Protein AF-A0A4P7JPI5-F1 (afdb_monomer)

Mean predicted aligned error: 4.92 Å

Secondary structure (DSSP, 8-state):
-HHHHHHHHHHHHHHHHHHHHHHHTTSS-GGGHHHHHHHHHHHHHHTT-SHHHHHHHHHHHHHHHHHHHHHHHHHHHHHTTT----THHHHHHHHHHHHHHHHHHHHHTT-

Radius of gyration: 15.31 Å; Cα contacts (8 Å, |Δi|>4): 122; chains: 1; bounding box: 37×23×41 Å

pLDDT: mean 88.06, std 6.03, range [66.69, 94.19]

Foldseek 3Di:
DVVLLVVLLVVLVVVLVVLVVCVVVVVDPPVSVLVSVLSNLLSCLSVVHDPPVSVVSLLVQLVVLLVLLVVLVVVVVCVVVVDDDDPVRSVVSNVSNVSSVSSVVSSVVVD

Nearest PDB structures (foldseek):
  2rld-assembly1_B  TM=4.747E-01  e=2.224E+00  Bacteroides thetaiotaomicron VPI-5482

Structure (mmCIF, N/CA/C/O backbone):
data_AF-A0A4P7JPI5-F1
#
_entry.id   AF-A0A4P7JPI5-F1
#
loop_
_atom_site.group_PDB
_atom_site.id
_atom_site.type_symbol
_atom_site.label_atom_id
_atom_site.label_alt_id
_atom_si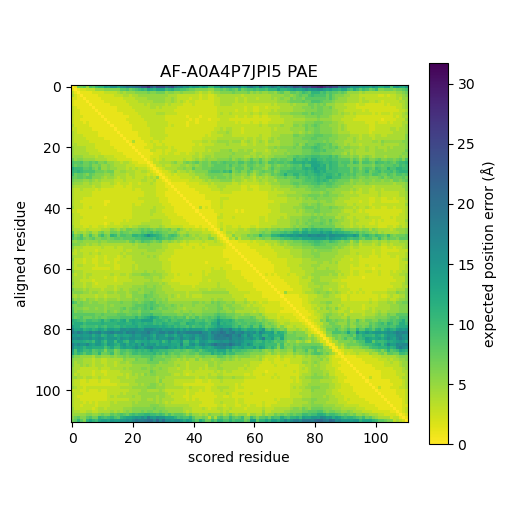te.label_comp_id
_atom_site.label_asym_id
_atom_site.label_entity_id
_atom_site.label_seq_id
_atom_site.pdbx_PDB_ins_code
_atom_site.Cartn_x
_atom_site.Cartn_y
_atom_site.Cartn_z
_atom_site.occupancy
_atom_site.B_iso_or_equiv
_atom_site.auth_seq_id
_atom_site.auth_comp_id
_atom_site.auth_asym_id
_atom_site.auth_atom_id
_atom_site.pdbx_PDB_model_num
ATOM 1 N N . MET A 1 1 ? -20.383 -0.810 -0.745 1.00 67.50 1 MET A N 1
ATOM 2 C CA . MET A 1 1 ? -20.087 -2.250 -0.952 1.00 67.50 1 MET A CA 1
ATOM 3 C C . MET A 1 1 ? -19.327 -2.807 0.252 1.00 67.50 1 MET A C 1
ATOM 5 O O . MET A 1 1 ? -18.146 -2.518 0.400 1.00 67.50 1 MET A O 1
ATOM 9 N N . LYS A 1 2 ? -19.991 -3.547 1.153 1.00 81.06 2 LYS A N 1
ATOM 10 C CA . LYS A 1 2 ? -19.369 -4.000 2.418 1.00 81.06 2 LYS A CA 1
ATOM 11 C C . LYS A 1 2 ? -18.185 -4.952 2.192 1.00 81.06 2 LYS A C 1
ATOM 13 O O . LYS A 1 2 ? -17.154 -4.787 2.829 1.00 81.06 2 LYS A O 1
ATOM 18 N N . VAL A 1 3 ? -18.310 -5.874 1.236 1.00 87.44 3 VAL A N 1
ATOM 19 C CA . VAL A 1 3 ? -17.280 -6.883 0.925 1.00 87.44 3 VAL A CA 1
ATOM 20 C C . VAL A 1 3 ? -15.986 -6.242 0.416 1.00 87.44 3 VAL A C 1
ATOM 22 O O . VAL A 1 3 ? -14.923 -6.500 0.968 1.00 87.44 3 VAL A O 1
ATOM 25 N N . LEU A 1 4 ? -16.071 -5.342 -0.571 1.00 87.75 4 LEU A N 1
ATOM 26 C CA . LEU A 1 4 ? -14.894 -4.670 -1.137 1.00 87.75 4 LEU A CA 1
ATOM 27 C C . LEU A 1 4 ? -14.119 -3.865 -0.083 1.00 87.75 4 LEU A C 1
ATOM 29 O O . LEU A 1 4 ? -12.894 -3.862 -0.076 1.00 87.75 4 LEU A O 1
ATOM 33 N N . ASN A 1 5 ? -14.834 -3.231 0.849 1.00 88.38 5 ASN A N 1
ATOM 34 C CA . ASN A 1 5 ? -14.205 -2.505 1.945 1.00 88.38 5 ASN A CA 1
ATOM 35 C C . ASN A 1 5 ? -13.395 -3.420 2.875 1.00 88.38 5 ASN A C 1
ATOM 37 O O . ASN A 1 5 ? -12.291 -3.067 3.285 1.00 88.38 5 ASN A O 1
ATOM 41 N N . ILE A 1 6 ? -13.949 -4.590 3.206 1.00 90.06 6 ILE A N 1
ATOM 42 C CA . ILE A 1 6 ? -13.278 -5.585 4.049 1.00 90.06 6 ILE A CA 1
ATOM 43 C C . ILE A 1 6 ? -12.033 -6.109 3.334 1.00 90.06 6 ILE A C 1
ATOM 45 O O . ILE A 1 6 ? -10.971 -6.166 3.945 1.00 90.06 6 ILE A O 1
ATOM 49 N N . LEU A 1 7 ? -12.143 -6.418 2.038 1.00 92.06 7 LEU A N 1
ATOM 50 C CA . LEU A 1 7 ? -11.020 -6.896 1.231 1.00 92.06 7 LEU A CA 1
ATOM 51 C C . LEU A 1 7 ? -9.876 -5.878 1.176 1.00 92.06 7 LEU A C 1
ATOM 53 O O . LEU A 1 7 ? -8.734 -6.236 1.448 1.00 92.06 7 LEU A O 1
ATOM 57 N N . LEU A 1 8 ? -10.173 -4.607 0.888 1.00 91.69 8 LEU A N 1
ATOM 58 C CA . LEU A 1 8 ? -9.148 -3.559 0.860 1.00 91.69 8 LEU A CA 1
ATOM 59 C C . LEU A 1 8 ? -8.541 -3.321 2.242 1.00 91.69 8 LEU A C 1
ATOM 61 O O . LEU A 1 8 ? -7.326 -3.199 2.359 1.00 91.69 8 LEU A O 1
ATOM 65 N N . THR A 1 9 ? -9.361 -3.314 3.295 1.00 92.75 9 THR A N 1
ATOM 66 C CA . THR A 1 9 ? -8.855 -3.204 4.670 1.00 92.75 9 THR A CA 1
ATOM 67 C C . THR A 1 9 ? -7.882 -4.340 4.977 1.00 92.75 9 THR A C 1
ATOM 69 O O . THR A 1 9 ? -6.773 -4.083 5.437 1.00 92.75 9 THR A O 1
ATOM 72 N N . ALA A 1 10 ? -8.273 -5.587 4.694 1.00 92.94 10 ALA A N 1
ATOM 73 C CA . ALA A 1 10 ? -7.432 -6.756 4.918 1.00 92.94 10 ALA A CA 1
ATOM 74 C C . ALA A 1 10 ? -6.119 -6.658 4.131 1.00 92.94 10 ALA A C 1
ATOM 76 O O . ALA A 1 10 ? -5.055 -6.913 4.689 1.00 92.94 10 ALA A O 1
ATOM 77 N N . LEU A 1 11 ? -6.180 -6.215 2.874 1.00 93.88 11 LEU A N 1
ATOM 78 C CA . LEU A 1 11 ? -5.005 -6.023 2.031 1.00 93.88 11 LEU A CA 1
ATOM 79 C C . LEU A 1 11 ? -4.019 -5.008 2.633 1.00 93.88 11 LEU A C 1
ATOM 81 O O . LEU A 1 11 ? -2.837 -5.317 2.778 1.00 93.88 11 LEU A O 1
ATOM 85 N N . PHE A 1 12 ? -4.492 -3.829 3.050 1.00 93.62 12 PHE A N 1
ATOM 86 C CA . PHE A 1 12 ? -3.631 -2.827 3.687 1.00 93.62 12 PHE A CA 1
ATOM 87 C C . PHE A 1 12 ? -3.084 -3.300 5.041 1.00 93.62 12 PHE A C 1
ATOM 89 O O . PHE A 1 12 ? -1.930 -3.019 5.362 1.00 93.62 12 PHE A O 1
ATOM 96 N N . CYS A 1 13 ? -3.859 -4.065 5.817 1.00 93.88 13 CYS A N 1
ATOM 97 C CA . CYS A 1 13 ? -3.364 -4.689 7.046 1.00 93.88 13 CYS A CA 1
ATOM 98 C C . CYS A 1 13 ? -2.255 -5.716 6.766 1.00 93.88 13 CYS A C 1
ATOM 100 O O . CYS A 1 13 ? -1.259 -5.739 7.489 1.00 93.88 13 CYS A O 1
ATOM 102 N N . ILE A 1 14 ? -2.388 -6.525 5.711 1.00 94.19 14 ILE A N 1
ATOM 103 C CA . ILE A 1 14 ? -1.353 -7.480 5.290 1.00 94.19 14 ILE A CA 1
ATOM 104 C C . ILE A 1 14 ? -0.085 -6.731 4.864 1.00 94.19 14 ILE A C 1
ATOM 106 O O . ILE A 1 14 ? 1.003 -7.079 5.315 1.00 94.19 14 ILE A O 1
ATOM 110 N N . PHE A 1 15 ? -0.203 -5.668 4.062 1.00 92.69 15 PHE A N 1
ATOM 111 C CA . PHE A 1 15 ? 0.955 -4.856 3.666 1.00 92.69 15 PHE A CA 1
ATOM 112 C C . PHE A 1 15 ? 1.647 -4.198 4.863 1.00 92.69 15 PHE A C 1
ATOM 114 O O . PHE A 1 15 ? 2.876 -4.203 4.938 1.00 92.69 15 PHE A O 1
ATOM 121 N N . ALA A 1 16 ? 0.882 -3.695 5.834 1.00 92.12 16 ALA A N 1
ATOM 122 C CA . ALA A 1 16 ? 1.434 -3.159 7.074 1.00 92.12 16 ALA A CA 1
ATOM 123 C C . ALA A 1 16 ? 2.188 -4.233 7.878 1.00 92.12 16 ALA A C 1
ATOM 125 O O . ALA A 1 16 ? 3.312 -3.991 8.317 1.00 92.12 16 ALA A O 1
ATOM 126 N N . ALA A 1 17 ? 1.604 -5.426 8.032 1.00 92.69 17 ALA A N 1
ATOM 127 C CA . ALA A 1 17 ? 2.221 -6.535 8.757 1.00 92.69 17 ALA A CA 1
ATOM 128 C C . ALA A 1 17 ? 3.509 -7.028 8.077 1.00 92.69 17 ALA A C 1
ATOM 130 O O . ALA A 1 17 ? 4.523 -7.214 8.747 1.00 92.69 17 ALA A O 1
ATOM 131 N N . LEU A 1 18 ? 3.497 -7.181 6.749 1.00 91.88 18 LEU A N 1
ATOM 132 C CA . LEU A 1 18 ? 4.673 -7.571 5.966 1.00 91.88 18 LEU A CA 1
ATOM 133 C C . LEU A 1 18 ? 5.776 -6.510 6.018 1.00 91.88 18 LEU A C 1
ATOM 135 O O . LEU A 1 18 ? 6.953 -6.854 6.155 1.00 91.88 18 LEU A O 1
ATOM 139 N N . GLY A 1 19 ? 5.406 -5.229 5.941 1.00 89.19 19 GLY A N 1
ATOM 140 C CA . GLY A 1 19 ? 6.342 -4.117 6.087 1.00 89.19 19 GLY A CA 1
ATOM 141 C C . GLY A 1 19 ? 7.000 -4.121 7.465 1.00 89.19 19 GLY A C 1
ATOM 142 O O . GLY A 1 19 ? 8.225 -4.089 7.559 1.00 89.19 19 GLY A O 1
ATOM 143 N N . LEU A 1 20 ? 6.207 -4.260 8.531 1.00 92.44 20 LEU A N 1
ATOM 144 C CA . LEU A 1 20 ? 6.716 -4.326 9.900 1.00 92.44 20 LEU A CA 1
ATOM 145 C C . LEU A 1 20 ? 7.625 -5.546 10.118 1.00 92.44 20 LEU A C 1
ATOM 147 O O . LEU A 1 20 ? 8.719 -5.402 10.660 1.00 92.44 20 LEU A O 1
ATOM 151 N N . ALA A 1 21 ? 7.218 -6.727 9.647 1.00 91.62 21 ALA A N 1
ATOM 152 C CA . ALA A 1 21 ? 8.024 -7.943 9.737 1.00 91.62 21 ALA A CA 1
ATOM 153 C C . ALA A 1 21 ? 9.367 -7.789 9.005 1.00 91.62 21 ALA A C 1
ATOM 155 O O . ALA A 1 21 ? 10.408 -8.183 9.523 1.00 91.62 21 ALA A O 1
ATOM 156 N N . SER A 1 22 ? 9.363 -7.163 7.827 1.00 90.31 22 SER A N 1
ATOM 157 C CA . SER A 1 22 ? 10.577 -6.930 7.038 1.00 90.31 22 SER A CA 1
ATOM 158 C C . SER A 1 22 ? 11.538 -5.9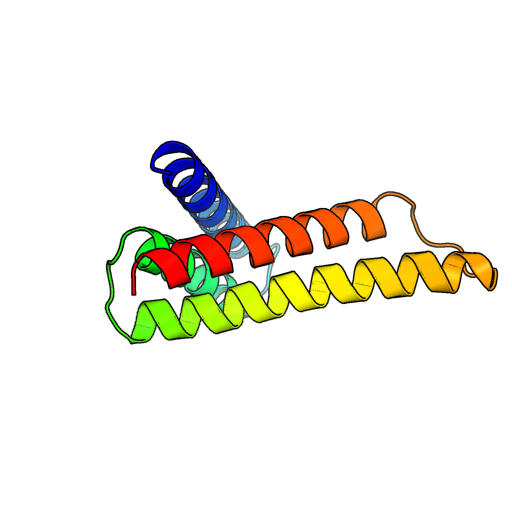34 7.698 1.00 90.31 22 SER A C 1
ATOM 160 O O . SER A 1 22 ? 12.752 -6.076 7.546 1.00 90.31 22 SER A O 1
ATOM 162 N N . ILE A 1 23 ? 11.019 -4.962 8.456 1.00 91.25 23 ILE A N 1
ATOM 163 C CA . ILE A 1 23 ? 11.827 -4.036 9.266 1.00 91.25 23 ILE A CA 1
ATOM 164 C C . ILE A 1 23 ? 12.446 -4.774 10.457 1.00 91.25 23 ILE A C 1
ATOM 166 O O . ILE A 1 23 ? 13.644 -4.649 10.694 1.00 91.25 23 ILE A O 1
ATOM 170 N N . ILE A 1 24 ? 11.662 -5.592 11.169 1.00 91.12 24 ILE A N 1
ATOM 171 C CA . ILE A 1 24 ? 12.147 -6.383 12.317 1.00 91.12 24 ILE A CA 1
ATOM 172 C C . ILE A 1 24 ? 13.238 -7.372 11.885 1.00 91.12 24 ILE A C 1
ATOM 174 O O . ILE A 1 24 ? 14.227 -7.551 12.589 1.00 91.12 24 ILE A O 1
ATOM 178 N N . LEU A 1 25 ? 13.092 -7.978 10.705 1.00 93.31 25 LEU A N 1
ATOM 179 C CA . LEU A 1 25 ? 14.087 -8.881 10.119 1.00 93.31 25 LEU A CA 1
ATOM 180 C C . LEU A 1 25 ? 15.323 -8.158 9.552 1.00 93.31 25 LEU A C 1
ATOM 182 O O . LEU A 1 25 ? 16.195 -8.814 8.986 1.00 93.31 25 LEU A O 1
ATOM 186 N N . GLY A 1 26 ? 15.395 -6.825 9.641 1.00 89.00 26 GLY A N 1
ATOM 187 C CA . GLY A 1 26 ? 16.522 -6.031 9.144 1.00 89.00 26 GLY A CA 1
ATOM 188 C C . GLY A 1 26 ? 16.646 -5.986 7.617 1.00 89.00 26 GLY A C 1
ATOM 189 O O . GLY A 1 26 ? 17.669 -5.542 7.102 1.00 89.00 26 GLY A O 1
ATOM 190 N N . LYS A 1 27 ? 15.623 -6.434 6.877 1.00 88.69 27 LYS A N 1
ATOM 191 C CA . LYS A 1 27 ? 15.608 -6.402 5.402 1.00 88.69 27 LYS A CA 1
ATOM 192 C C . LYS A 1 27 ? 15.260 -5.024 4.850 1.00 88.69 27 LYS A C 1
ATOM 194 O O . LYS A 1 27 ? 15.609 -4.711 3.717 1.00 88.69 27 LYS A O 1
ATOM 199 N N . LEU A 1 28 ? 14.545 -4.221 5.634 1.00 86.19 28 LEU A N 1
ATOM 200 C CA . LEU A 1 28 ? 14.172 -2.856 5.289 1.00 86.19 28 LEU A CA 1
ATOM 201 C C . LEU A 1 28 ? 14.710 -1.883 6.330 1.00 86.19 28 LEU A C 1
ATOM 203 O O . LEU A 1 28 ? 14.759 -2.179 7.522 1.00 86.19 28 LEU A O 1
ATOM 207 N N . SER A 1 29 ? 15.070 -0.692 5.859 1.00 88.19 29 SER A N 1
ATOM 208 C CA . SER A 1 29 ? 15.462 0.406 6.734 1.00 88.19 29 SER A CA 1
ATOM 209 C C . SER A 1 29 ? 14.326 0.769 7.705 1.00 88.19 29 SER A C 1
ATOM 211 O O . SER A 1 29 ? 13.163 0.775 7.290 1.00 88.19 29 SER A O 1
ATOM 213 N N . PRO A 1 30 ? 14.628 1.165 8.956 1.00 85.19 30 PRO A N 1
ATOM 214 C CA . PRO A 1 30 ? 13.626 1.660 9.902 1.00 85.19 30 PRO A CA 1
ATOM 215 C C . PRO A 1 30 ? 12.780 2.822 9.363 1.00 85.19 30 PRO A C 1
ATOM 217 O O . PRO A 1 30 ? 11.625 2.969 9.757 1.00 85.19 30 PRO A O 1
ATOM 220 N N . TYR A 1 31 ? 13.300 3.610 8.414 1.00 85.81 31 TYR A N 1
ATOM 221 C CA . TYR A 1 31 ? 12.541 4.680 7.755 1.00 85.81 31 TYR A CA 1
ATOM 222 C C . TYR A 1 31 ? 11.308 4.167 6.985 1.00 85.81 31 TYR A C 1
ATOM 224 O O . TYR A 1 31 ? 10.359 4.922 6.773 1.00 85.81 31 TYR A O 1
ATOM 232 N N . ALA A 1 32 ? 11.256 2.874 6.638 1.00 87.38 32 ALA A N 1
ATOM 233 C CA . ALA A 1 32 ? 10.079 2.245 6.038 1.00 87.38 32 ALA A CA 1
ATOM 234 C C . ALA A 1 32 ? 8.860 2.191 6.984 1.00 87.38 32 ALA A C 1
ATOM 236 O O . ALA A 1 32 ? 7.744 1.951 6.516 1.00 87.38 32 ALA A O 1
ATOM 237 N N . LEU A 1 33 ? 9.019 2.480 8.287 1.00 88.62 33 LEU A N 1
ATOM 238 C CA . LEU A 1 33 ? 7.895 2.629 9.223 1.00 88.62 33 LEU A CA 1
ATOM 239 C C . LEU A 1 33 ? 6.877 3.671 8.750 1.00 88.62 33 LEU A C 1
ATOM 241 O O . LEU A 1 33 ? 5.682 3.496 8.979 1.00 88.62 33 LEU A O 1
ATOM 245 N N . VAL A 1 34 ? 7.319 4.715 8.042 1.00 90.69 34 VAL A N 1
ATOM 246 C CA . VAL A 1 34 ? 6.420 5.732 7.475 1.00 90.69 34 VAL A CA 1
ATOM 247 C C . VAL A 1 34 ? 5.406 5.094 6.518 1.00 90.69 34 VAL A C 1
ATOM 249 O O . VAL A 1 34 ? 4.220 5.417 6.565 1.00 90.69 34 VAL A O 1
ATOM 252 N N . ILE A 1 35 ? 5.842 4.130 5.702 1.00 90.25 35 ILE A N 1
ATOM 253 C CA . ILE A 1 35 ? 4.975 3.408 4.761 1.00 90.25 35 ILE A CA 1
ATOM 254 C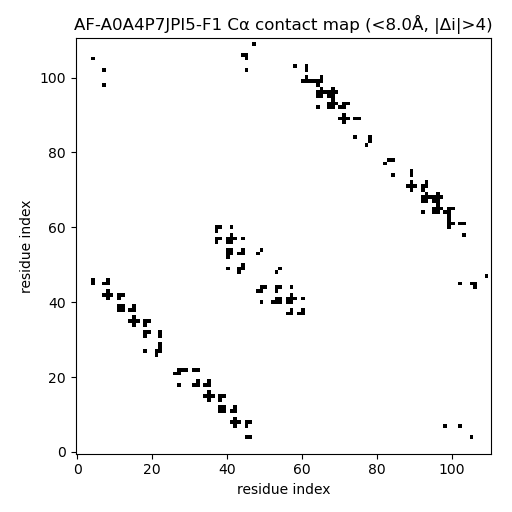 C . ILE A 1 35 ? 3.992 2.504 5.518 1.00 90.25 35 ILE A C 1
ATOM 256 O O . ILE A 1 35 ? 2.805 2.471 5.196 1.00 90.25 35 ILE A O 1
ATOM 260 N N . VAL A 1 36 ? 4.451 1.829 6.575 1.00 92.25 36 VAL A N 1
ATOM 261 C CA . VAL A 1 36 ? 3.584 1.006 7.436 1.00 92.25 36 VAL A CA 1
ATOM 262 C C . VAL A 1 36 ? 2.479 1.856 8.073 1.00 92.25 36 VAL A C 1
ATOM 264 O O . VAL A 1 36 ? 1.313 1.457 8.074 1.00 92.25 36 VAL A O 1
ATOM 267 N N . VAL A 1 37 ? 2.814 3.056 8.556 1.00 92.75 37 VAL A N 1
ATOM 268 C CA . VAL A 1 37 ? 1.838 4.005 9.116 1.00 92.75 37 VAL A CA 1
ATOM 269 C C . VAL A 1 37 ? 0.834 4.464 8.057 1.00 92.75 37 VAL A C 1
ATOM 271 O O . VAL A 1 37 ? -0.357 4.551 8.358 1.00 92.75 37 VAL A O 1
ATOM 274 N N . LEU A 1 38 ? 1.265 4.698 6.813 1.00 93.25 38 LEU A N 1
ATOM 275 C CA . LEU A 1 38 ? 0.355 5.034 5.711 1.00 93.25 38 LEU A CA 1
ATOM 276 C C . LEU A 1 38 ? -0.644 3.901 5.429 1.00 93.25 38 LEU A C 1
ATOM 278 O O . LEU A 1 38 ? -1.840 4.168 5.282 1.00 93.25 38 LEU A O 1
ATOM 282 N N . TYR A 1 39 ? -0.200 2.642 5.424 1.00 93.69 39 TYR A N 1
ATOM 283 C CA . TYR A 1 39 ? -1.093 1.491 5.247 1.00 93.69 39 TYR A CA 1
ATOM 284 C C . TYR A 1 39 ? -2.097 1.349 6.394 1.00 93.69 39 TYR A C 1
ATOM 286 O O . TYR A 1 39 ? -3.294 1.179 6.147 1.00 93.69 39 TYR A O 1
ATOM 294 N N . LEU A 1 40 ? -1.652 1.498 7.644 1.00 93.25 40 LEU A N 1
ATOM 295 C CA . LEU A 1 40 ? -2.542 1.464 8.809 1.00 93.25 40 LEU A CA 1
ATOM 296 C C . LEU A 1 40 ? -3.542 2.629 8.809 1.00 93.25 40 LEU A C 1
ATOM 298 O O . LEU A 1 40 ? -4.724 2.423 9.090 1.00 93.25 40 LEU A O 1
ATOM 302 N N . GLY A 1 41 ? -3.099 3.834 8.445 1.00 92.12 41 GLY A N 1
ATOM 303 C CA . GLY A 1 41 ? -3.964 5.006 8.300 1.00 92.12 41 GLY A CA 1
ATOM 304 C C . GLY A 1 41 ? -5.035 4.804 7.227 1.00 92.12 41 GLY A C 1
ATOM 305 O O . GLY A 1 41 ? -6.202 5.122 7.449 1.00 92.12 41 GLY A O 1
ATOM 306 N N . THR A 1 42 ? -4.665 4.183 6.107 1.00 91.94 42 THR A N 1
ATOM 307 C CA . THR A 1 42 ? -5.586 3.832 5.015 1.00 91.94 42 THR A CA 1
ATOM 308 C C . THR A 1 42 ? -6.615 2.789 5.458 1.00 91.94 42 THR A C 1
ATOM 310 O O . THR A 1 42 ? -7.813 2.960 5.223 1.00 91.94 42 THR A O 1
ATOM 313 N N . ALA A 1 43 ? -6.188 1.748 6.179 1.00 93.00 43 ALA A N 1
ATOM 314 C CA . ALA A 1 43 ? -7.091 0.752 6.758 1.00 93.00 43 ALA A CA 1
ATOM 315 C C . ALA A 1 43 ? -8.057 1.370 7.790 1.00 93.00 43 ALA A C 1
ATOM 317 O O . ALA A 1 43 ? -9.247 1.040 7.812 1.00 93.00 43 ALA A O 1
ATOM 318 N N . ALA A 1 44 ? -7.578 2.300 8.620 1.00 91.38 44 ALA A N 1
ATOM 319 C CA . ALA A 1 44 ? -8.415 3.028 9.572 1.00 91.38 44 ALA A CA 1
ATOM 320 C C . ALA A 1 44 ? -9.450 3.915 8.857 1.00 91.38 44 ALA A C 1
ATOM 322 O O . ALA A 1 44 ? -10.639 3.845 9.183 1.00 91.38 44 ALA A O 1
ATOM 323 N N . ALA A 1 45 ? -9.028 4.666 7.834 1.00 90.88 45 ALA A N 1
ATOM 324 C CA . ALA A 1 45 ? -9.900 5.517 7.026 1.00 90.88 45 ALA A CA 1
ATOM 325 C C . ALA A 1 45 ? -10.997 4.712 6.314 1.00 90.88 45 ALA A C 1
ATOM 327 O O . ALA A 1 45 ? -12.166 5.093 6.345 1.00 90.88 45 ALA A O 1
ATOM 328 N N . LEU A 1 46 ? -10.657 3.543 5.760 1.00 90.12 46 LEU A N 1
ATOM 329 C CA . LEU A 1 46 ? -11.628 2.620 5.166 1.00 90.12 46 LEU A CA 1
ATOM 330 C C . LEU A 1 46 ? -12.692 2.142 6.169 1.00 90.12 46 LEU A C 1
ATOM 332 O O . LEU A 1 46 ? -13.811 1.810 5.777 1.00 90.12 46 LEU A O 1
ATOM 336 N N . ASN A 1 47 ? -12.407 2.146 7.467 1.00 89.81 47 ASN A N 1
ATOM 337 C CA . ASN A 1 47 ? -13.366 1.770 8.507 1.00 89.81 47 ASN A CA 1
ATOM 338 C C . ASN A 1 47 ? -13.999 2.975 9.218 1.00 89.81 47 ASN A C 1
ATOM 340 O O . ASN A 1 47 ? -14.621 2.789 10.262 1.00 89.81 47 ASN A O 1
ATOM 344 N N . ASN A 1 48 ? -13.867 4.188 8.663 1.00 85.25 48 ASN A N 1
ATOM 345 C CA . ASN A 1 48 ? -14.323 5.442 9.274 1.00 85.25 48 ASN A CA 1
ATOM 346 C C . ASN A 1 48 ? -13.764 5.658 1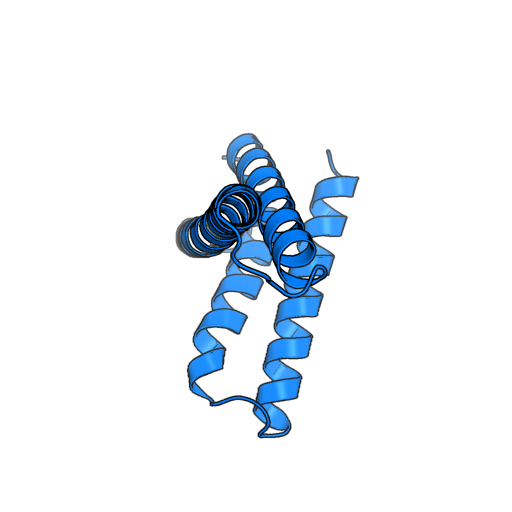0.696 1.00 85.25 48 ASN A C 1
ATOM 348 O O . ASN A 1 48 ? -14.415 6.255 11.553 1.00 85.25 48 ASN A O 1
ATOM 352 N N . LYS A 1 49 ? -12.548 5.167 10.963 1.00 84.19 49 LYS A N 1
ATOM 353 C CA . LYS A 1 49 ? -11.836 5.343 12.236 1.00 84.19 49 LYS A CA 1
ATOM 354 C C . LYS A 1 49 ? -10.645 6.286 12.045 1.00 84.19 49 LYS A C 1
ATOM 356 O O . LYS A 1 49 ? -10.049 6.338 10.976 1.00 84.19 49 LYS A O 1
ATOM 361 N N . GLY A 1 50 ? -10.286 7.036 13.090 1.00 78.06 50 GLY A N 1
ATOM 362 C CA . GLY A 1 50 ? -9.112 7.927 13.084 1.00 78.06 50 GLY A CA 1
ATOM 363 C C . GLY A 1 50 ? -9.335 9.335 12.506 1.00 78.06 50 GLY A C 1
ATOM 364 O O . GLY A 1 50 ? -8.393 10.124 12.437 1.00 78.06 50 GLY A O 1
ATOM 365 N N . GLY A 1 51 ? -10.571 9.679 12.128 1.00 88.81 51 GLY A N 1
ATOM 366 C CA . GLY A 1 51 ? -10.967 11.045 11.768 1.00 88.81 51 GLY A CA 1
ATOM 367 C C . GLY A 1 51 ? -10.196 11.639 10.582 1.00 88.81 51 GLY A C 1
ATOM 368 O O . GLY A 1 51 ? -9.850 10.945 9.626 1.00 88.81 51 GLY A O 1
ATOM 369 N N . LYS A 1 52 ? -9.925 12.951 10.640 1.00 87.81 52 LYS A N 1
ATOM 370 C CA . LYS A 1 52 ? -9.288 13.704 9.543 1.00 87.81 52 LYS A CA 1
ATOM 371 C C . LYS A 1 52 ? -7.848 13.263 9.260 1.00 87.81 52 LYS A C 1
ATOM 373 O O . LYS A 1 52 ? -7.442 13.266 8.104 1.00 87.81 52 LYS A O 1
ATOM 378 N N . LEU A 1 53 ? -7.090 12.859 10.282 1.00 88.75 53 LEU A N 1
ATOM 379 C CA . LEU A 1 53 ? -5.699 12.424 10.108 1.00 88.75 53 LEU A CA 1
ATOM 380 C C . LEU A 1 53 ? -5.609 11.125 9.301 1.00 88.75 53 LEU A C 1
ATOM 382 O O . LEU A 1 53 ? -4.823 11.046 8.361 1.00 88.75 53 LEU A O 1
ATOM 386 N N . ALA A 1 54 ? -6.458 10.138 9.607 1.00 90.50 54 ALA A N 1
ATOM 387 C CA . ALA A 1 54 ? -6.515 8.894 8.841 1.00 90.50 54 ALA A CA 1
ATOM 388 C C . ALA A 1 54 ? -6.906 9.145 7.375 1.00 90.50 54 ALA A C 1
ATOM 390 O O . ALA A 1 54 ? -6.319 8.550 6.474 1.00 90.50 54 ALA A O 1
ATOM 391 N N . LEU A 1 55 ? -7.835 10.075 7.125 1.00 88.75 55 LEU A N 1
ATOM 392 C CA . LEU A 1 55 ? -8.209 10.476 5.765 1.00 88.75 55 LEU A CA 1
ATOM 393 C C . LEU A 1 55 ? -7.039 11.107 5.000 1.00 88.75 55 LEU A C 1
ATOM 395 O O . LEU A 1 55 ? -6.817 10.750 3.848 1.00 88.75 55 LEU A O 1
ATOM 399 N N . VAL A 1 56 ? -6.264 11.997 5.626 1.00 92.00 56 VAL A N 1
ATOM 400 C CA . VAL A 1 56 ? -5.077 12.597 4.986 1.00 92.00 56 VAL A CA 1
ATOM 401 C C . VAL A 1 56 ? -4.044 11.524 4.639 1.00 92.00 56 VAL A C 1
ATOM 403 O O . VAL A 1 56 ? -3.580 11.474 3.501 1.00 92.00 56 VAL A O 1
ATOM 406 N N . LEU A 1 57 ? -3.735 10.624 5.578 1.00 92.19 57 LEU A N 1
ATOM 407 C CA . LEU A 1 57 ? -2.819 9.503 5.335 1.00 92.19 57 LEU A CA 1
ATOM 408 C C . LEU A 1 57 ? -3.318 8.596 4.203 1.00 92.19 57 LEU A C 1
ATOM 410 O O . LEU A 1 57 ? -2.535 8.197 3.342 1.00 92.19 57 LEU A O 1
ATOM 414 N N . CYS A 1 58 ? -4.624 8.328 4.167 1.00 92.75 58 CYS A N 1
ATOM 415 C CA . CYS A 1 58 ? -5.260 7.578 3.094 1.00 92.75 58 CYS A CA 1
ATOM 416 C C . CYS A 1 58 ? -5.088 8.270 1.738 1.00 92.75 58 CYS A C 1
ATOM 418 O O . CYS A 1 58 ? -4.716 7.611 0.772 1.00 92.75 58 CYS A O 1
ATOM 420 N N . TYR A 1 59 ? -5.324 9.582 1.641 1.00 92.44 59 TYR A N 1
ATOM 421 C CA . TYR A 1 59 ? -5.156 10.311 0.381 1.00 92.44 59 TYR A CA 1
ATOM 422 C C . T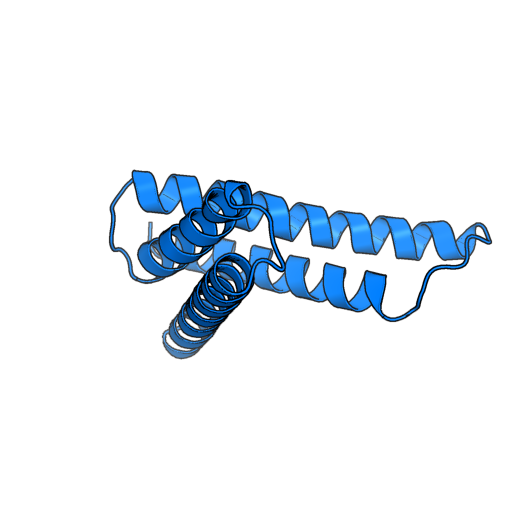YR A 1 59 ? -3.708 10.297 -0.111 1.00 92.44 59 TYR A C 1
ATOM 424 O O . TYR A 1 59 ? -3.486 10.106 -1.305 1.00 92.44 59 TYR A O 1
ATOM 432 N N . ILE A 1 60 ? -2.729 10.431 0.790 1.00 93.88 60 ILE A N 1
ATOM 433 C CA . ILE A 1 60 ? -1.305 10.324 0.440 1.00 93.88 60 ILE A CA 1
ATOM 434 C C . ILE A 1 60 ? -0.991 8.915 -0.079 1.00 93.88 60 ILE A C 1
ATOM 436 O O . ILE A 1 60 ? -0.420 8.767 -1.160 1.00 93.88 60 ILE A O 1
ATOM 440 N N . CYS A 1 61 ? -1.404 7.876 0.652 1.00 93.81 61 CYS A N 1
ATOM 441 C CA . CYS A 1 61 ? -1.159 6.484 0.271 1.00 93.81 61 CYS A CA 1
ATOM 442 C C . CYS A 1 61 ? -1.794 6.138 -1.084 1.00 93.81 61 CYS A C 1
ATOM 444 O O . CYS A 1 61 ? -1.164 5.529 -1.947 1.00 93.81 61 CYS A O 1
ATOM 446 N N . VAL A 1 62 ? -3.042 6.556 -1.286 1.00 93.81 62 VAL A N 1
ATOM 447 C CA . VAL A 1 62 ? -3.781 6.330 -2.527 1.00 93.81 62 VAL A CA 1
ATOM 448 C C . VAL A 1 62 ? -3.187 7.130 -3.685 1.00 93.81 62 VAL A C 1
ATOM 450 O O . VAL A 1 62 ? -3.079 6.600 -4.787 1.00 93.81 62 VAL A O 1
ATOM 453 N N . GLY A 1 63 ? -2.747 8.366 -3.442 1.00 92.06 63 GLY A N 1
ATOM 454 C CA . GLY A 1 63 ? -2.045 9.179 -4.433 1.00 92.06 63 GLY A CA 1
ATOM 455 C C . GLY A 1 63 ? -0.769 8.501 -4.934 1.00 92.06 63 GLY A C 1
ATOM 456 O O . GLY A 1 63 ? -0.556 8.428 -6.142 1.00 92.06 63 GLY A O 1
ATOM 457 N N . LEU A 1 64 ? 0.025 7.919 -4.027 1.00 92.69 64 LEU A N 1
ATOM 458 C CA . LEU A 1 64 ? 1.207 7.128 -4.392 1.00 92.69 64 LEU A CA 1
ATOM 459 C C . LEU A 1 64 ? 0.836 5.901 -5.236 1.00 92.69 64 LEU A C 1
ATOM 461 O O . LEU A 1 64 ? 1.480 5.631 -6.244 1.00 92.69 64 LEU A O 1
ATOM 465 N N . PHE A 1 65 ? -0.228 5.186 -4.873 1.00 92.31 65 PHE A N 1
ATOM 466 C CA . PHE A 1 65 ? -0.681 4.002 -5.611 1.00 92.31 65 PHE A CA 1
ATOM 467 C C . PHE A 1 65 ? -1.176 4.356 -7.019 1.00 92.31 65 PHE A C 1
ATOM 469 O O . PHE A 1 65 ? -0.855 3.663 -7.983 1.00 92.31 65 PHE A O 1
ATOM 476 N N . ILE A 1 66 ? -1.905 5.463 -7.164 1.00 92.31 66 ILE A N 1
ATOM 477 C CA . ILE A 1 66 ? -2.336 5.973 -8.471 1.00 92.31 66 ILE A CA 1
ATOM 478 C C . ILE A 1 66 ? -1.124 6.414 -9.300 1.00 92.31 66 ILE A C 1
ATOM 480 O O . ILE A 1 66 ? -1.073 6.118 -10.493 1.00 92.31 66 ILE A O 1
ATOM 484 N N . ALA A 1 67 ? -0.125 7.054 -8.684 1.00 92.38 67 ALA A N 1
ATOM 485 C CA . ALA A 1 67 ? 1.126 7.397 -9.357 1.00 92.38 67 ALA A CA 1
ATOM 486 C C . ALA A 1 67 ? 1.870 6.144 -9.851 1.00 92.38 67 ALA A C 1
ATOM 488 O O . ALA A 1 67 ? 2.357 6.141 -10.979 1.00 92.38 67 ALA A O 1
ATOM 489 N N . CYS A 1 68 ? 1.879 5.051 -9.080 1.00 90.75 68 CYS A N 1
ATOM 490 C CA . CYS A 1 68 ? 2.367 3.754 -9.557 1.00 90.75 68 CYS A CA 1
ATOM 491 C C . CYS A 1 68 ? 1.579 3.260 -10.782 1.00 90.75 68 CYS A C 1
ATOM 493 O O . CYS A 1 68 ? 2.182 2.844 -11.765 1.00 90.75 68 CYS A O 1
ATOM 495 N N . GLY A 1 69 ? 0.249 3.368 -10.778 1.00 87.75 69 GLY A N 1
ATOM 496 C CA . GLY A 1 69 ? -0.570 3.032 -11.949 1.00 87.75 69 GLY A CA 1
ATOM 497 C C . GLY A 1 69 ? -0.246 3.875 -13.189 1.00 87.75 69 GLY A C 1
ATOM 498 O O . GLY A 1 69 ? -0.178 3.349 -14.298 1.00 87.75 69 GLY A O 1
ATOM 499 N N . LEU A 1 70 ? 0.008 5.174 -13.010 1.00 90.19 70 LEU A N 1
ATOM 500 C CA . LEU A 1 70 ? 0.457 6.058 -14.091 1.00 90.19 70 LEU A CA 1
ATOM 501 C C . LEU A 1 70 ? 1.845 5.658 -14.606 1.00 90.19 70 LEU A C 1
ATOM 503 O O . LEU A 1 70 ? 2.051 5.616 -15.817 1.00 90.19 70 LEU A O 1
ATOM 507 N N . LEU A 1 71 ? 2.770 5.293 -13.713 1.00 88.69 71 LEU A N 1
ATOM 508 C CA . LEU A 1 71 ? 4.080 4.765 -14.099 1.00 88.69 71 LEU A CA 1
ATOM 509 C C . LEU A 1 71 ? 3.941 3.491 -14.945 1.00 88.69 71 LEU A C 1
ATOM 511 O O . LEU A 1 71 ? 4.604 3.382 -15.974 1.00 88.69 71 LEU A O 1
ATOM 515 N N . ALA A 1 72 ? 3.024 2.583 -14.598 1.00 88.12 72 ALA A N 1
ATOM 516 C CA . ALA A 1 72 ? 2.743 1.395 -15.410 1.00 88.12 72 ALA A CA 1
ATOM 517 C C . ALA A 1 72 ? 2.345 1.751 -16.851 1.00 88.12 72 ALA A C 1
ATOM 519 O O . ALA A 1 72 ? 2.853 1.155 -17.799 1.00 88.12 72 ALA A O 1
ATOM 520 N N . LEU A 1 73 ? 1.475 2.755 -17.021 1.00 85.19 73 LEU A N 1
ATOM 521 C CA . LEU A 1 73 ? 1.082 3.243 -18.345 1.00 85.19 73 LEU A CA 1
ATOM 522 C C . LEU A 1 73 ? 2.277 3.819 -19.107 1.00 85.19 73 LEU A C 1
ATOM 524 O O . LEU A 1 73 ? 2.433 3.532 -20.292 1.00 85.19 73 LEU A O 1
ATOM 528 N N . THR A 1 74 ? 3.143 4.586 -18.439 1.00 84.94 74 THR A N 1
ATOM 529 C CA . THR A 1 74 ? 4.348 5.123 -19.089 1.00 84.94 74 THR A CA 1
ATOM 530 C C . THR A 1 74 ? 5.314 4.022 -19.522 1.00 84.94 74 THR A C 1
ATOM 532 O O . THR A 1 74 ? 5.825 4.097 -20.634 1.00 84.94 74 THR A O 1
ATOM 535 N N . MET A 1 75 ? 5.499 2.971 -18.711 1.00 85.12 75 MET A N 1
ATOM 536 C CA . MET A 1 75 ? 6.340 1.813 -19.049 1.00 85.12 75 MET A CA 1
ATOM 537 C C . MET A 1 75 ? 5.767 1.012 -20.226 1.00 85.12 75 MET A C 1
ATOM 539 O O . MET A 1 75 ? 6.497 0.564 -21.109 1.00 85.12 75 MET A O 1
ATOM 543 N N . PHE A 1 76 ? 4.441 0.862 -20.277 1.00 82.94 76 PHE A N 1
ATOM 544 C CA . PHE A 1 76 ? 3.779 0.221 -21.411 1.00 82.94 76 PHE A CA 1
ATOM 545 C C . PHE A 1 76 ? 3.976 1.032 -22.698 1.00 82.94 76 PHE A C 1
ATOM 547 O O . PHE A 1 76 ? 4.301 0.473 -23.741 1.00 82.94 76 PHE A O 1
ATOM 554 N N . MET A 1 77 ? 3.857 2.360 -22.616 1.00 81.62 77 MET A N 1
ATOM 555 C CA . MET A 1 77 ? 4.090 3.245 -23.758 1.00 81.62 77 MET A CA 1
ATOM 556 C C . MET A 1 77 ? 5.550 3.228 -24.217 1.00 81.62 77 MET A C 1
ATOM 558 O O . MET A 1 77 ? 5.795 3.144 -25.416 1.00 81.62 77 MET A O 1
ATOM 562 N N . SER A 1 78 ? 6.521 3.241 -23.300 1.00 82.25 78 SER A N 1
ATOM 563 C CA . SER A 1 78 ? 7.950 3.188 -23.646 1.00 82.25 78 SER A CA 1
ATOM 564 C C . SER A 1 78 ? 8.381 1.852 -24.258 1.00 82.25 78 SER A C 1
ATOM 566 O O . SER A 1 78 ? 9.353 1.824 -25.013 1.00 82.25 78 SER A O 1
ATOM 568 N N . THR A 1 79 ? 7.616 0.778 -24.045 1.00 80.00 79 THR A N 1
ATOM 569 C CA . THR A 1 79 ? 7.828 -0.506 -24.736 1.00 80.00 79 THR A CA 1
ATOM 570 C C . THR A 1 79 ? 7.653 -0.362 -26.257 1.00 80.00 79 THR A C 1
ATOM 572 O O . THR A 1 79 ? 8.417 -0.945 -27.022 1.00 80.00 79 THR A O 1
ATOM 575 N N . PHE A 1 80 ? 6.736 0.498 -26.726 1.00 78.31 80 PHE A N 1
ATOM 576 C CA . PHE A 1 80 ? 6.590 0.807 -28.161 1.00 78.31 80 PHE A CA 1
ATOM 577 C C . PHE A 1 80 ? 7.766 1.611 -28.740 1.00 78.31 80 PHE A C 1
ATOM 579 O O . PHE A 1 80 ? 7.906 1.692 -29.958 1.00 78.31 80 PHE A O 1
ATOM 586 N N . PHE A 1 81 ? 8.624 2.177 -27.886 1.00 80.62 81 PHE A N 1
ATOM 587 C CA . PHE A 1 81 ? 9.847 2.888 -28.270 1.00 80.62 81 PHE A CA 1
ATOM 588 C C . PHE A 1 81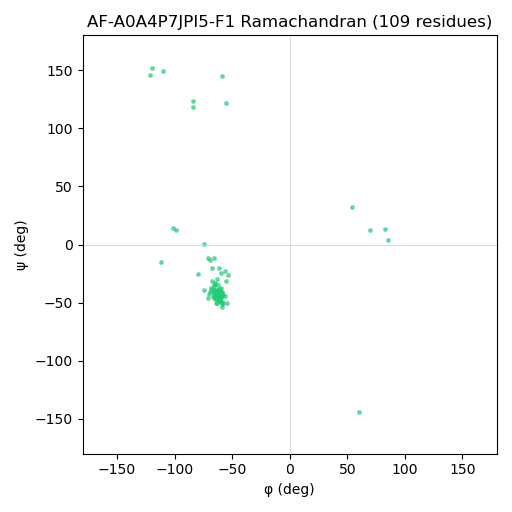 ? 11.109 2.016 -28.141 1.00 80.62 81 PHE A C 1
ATOM 590 O O . PHE A 1 81 ? 12.221 2.534 -28.214 1.00 80.62 81 PHE A O 1
ATOM 597 N N . GLY A 1 82 ? 10.957 0.698 -27.964 1.00 76.12 82 GLY A N 1
ATOM 598 C CA . GLY A 1 82 ? 12.076 -0.250 -27.929 1.00 76.12 82 GLY A CA 1
ATOM 599 C C . GLY A 1 82 ? 12.778 -0.364 -26.574 1.00 76.12 82 GLY A C 1
ATOM 600 O O . GLY A 1 82 ? 13.860 -0.940 -26.500 1.00 76.12 82 GLY A O 1
ATOM 601 N N . HIS A 1 83 ? 12.186 0.166 -25.501 1.00 75.94 83 HIS A N 1
ATOM 602 C CA . HIS A 1 83 ? 12.675 -0.085 -24.148 1.00 75.94 83 HIS A CA 1
ATOM 603 C C . HIS A 1 83 ? 12.119 -1.408 -23.617 1.00 75.94 83 HIS A C 1
ATOM 605 O O . HIS A 1 83 ? 10.909 -1.560 -23.454 1.00 75.94 83 HIS A O 1
ATOM 611 N N . GLU A 1 84 ? 13.007 -2.352 -23.315 1.00 75.69 84 GLU A N 1
ATOM 612 C CA . GLU A 1 84 ? 12.639 -3.617 -22.684 1.00 75.69 84 GLU A CA 1
ATOM 613 C C . GLU A 1 84 ? 12.552 -3.445 -21.164 1.00 75.69 84 GLU A C 1
ATOM 615 O O . GLU A 1 84 ? 13.502 -3.019 -20.506 1.00 75.69 84 GLU A O 1
ATOM 620 N N . TYR 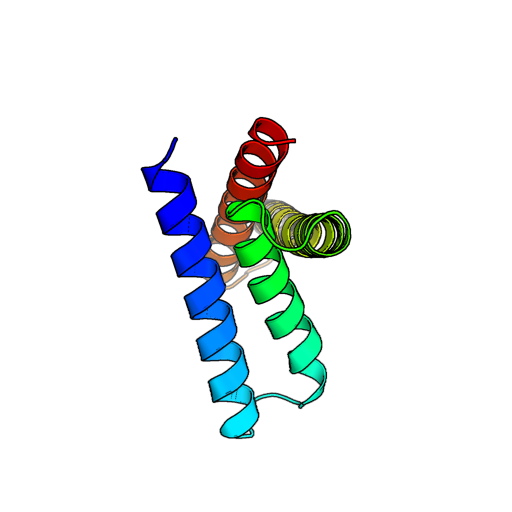A 1 85 ? 11.393 -3.782 -20.604 1.00 72.69 85 TYR A N 1
ATOM 621 C CA . TYR A 1 85 ? 11.176 -3.876 -19.164 1.00 72.69 85 TYR A CA 1
ATOM 622 C C . TYR A 1 85 ? 10.755 -5.297 -18.815 1.00 72.69 85 TYR A C 1
ATOM 624 O O . TYR A 1 85 ? 10.090 -5.966 -19.607 1.00 72.69 85 TYR A O 1
ATOM 632 N N . ASP A 1 86 ? 11.058 -5.728 -17.591 1.00 77.56 86 ASP A N 1
ATOM 633 C CA . ASP A 1 86 ? 10.501 -6.967 -17.058 1.00 77.56 86 ASP A CA 1
ATOM 634 C C . ASP A 1 86 ? 8.974 -6.919 -17.117 1.00 77.56 86 ASP A C 1
ATOM 636 O O . ASP A 1 86 ? 8.349 -6.050 -16.504 1.00 77.56 86 ASP A O 1
ATOM 640 N N . ALA A 1 87 ? 8.366 -7.886 -17.809 1.00 71.81 87 ALA A N 1
ATOM 641 C CA . ALA A 1 87 ? 6.922 -7.940 -18.046 1.00 71.81 87 ALA A CA 1
ATOM 642 C C . ALA A 1 87 ? 6.079 -7.926 -16.751 1.00 71.81 87 ALA A C 1
ATOM 644 O O . ALA A 1 87 ? 4.915 -7.530 -16.765 1.00 71.81 87 ALA A O 1
ATOM 645 N N . ILE A 1 88 ? 6.664 -8.330 -15.618 1.00 78.00 88 ILE A N 1
ATOM 646 C CA . ILE A 1 88 ? 6.003 -8.393 -14.307 1.00 78.00 88 ILE A CA 1
ATOM 647 C C . ILE A 1 88 ? 5.815 -6.991 -13.701 1.00 78.00 88 ILE A C 1
ATOM 649 O O . ILE A 1 88 ? 4.768 -6.701 -13.121 1.00 78.00 88 ILE A O 1
ATOM 653 N N . SER A 1 89 ? 6.795 -6.101 -13.857 1.00 81.38 89 SER A N 1
ATOM 654 C CA . SER A 1 89 ? 6.808 -4.768 -13.240 1.00 81.38 89 SER A CA 1
ATOM 655 C C . SER A 1 89 ? 5.606 -3.883 -13.619 1.00 81.38 89 SER A C 1
ATOM 657 O O . SER A 1 89 ? 4.927 -3.398 -12.708 1.00 81.38 89 SER A O 1
ATOM 659 N N . PRO A 1 90 ? 5.259 -3.688 -14.910 1.00 81.94 90 PRO A N 1
ATOM 660 C CA . PRO A 1 90 ? 4.108 -2.867 -15.283 1.00 81.94 90 PRO A CA 1
ATOM 661 C C . PRO A 1 90 ? 2.785 -3.480 -14.808 1.00 81.94 90 PRO A C 1
ATOM 663 O O . PRO A 1 90 ? 1.884 -2.745 -14.409 1.00 81.94 90 PRO A O 1
ATOM 666 N N . VAL A 1 91 ? 2.672 -4.812 -14.764 1.00 85.19 91 VAL A N 1
ATOM 667 C CA . VAL A 1 91 ? 1.473 -5.493 -14.250 1.00 85.19 91 VAL A CA 1
ATOM 668 C C . VAL A 1 91 ? 1.290 -5.221 -12.755 1.00 85.19 91 VAL A C 1
ATOM 670 O O . VAL A 1 91 ? 0.197 -4.848 -12.324 1.00 85.19 91 VAL A O 1
ATOM 673 N N . VAL A 1 92 ? 2.355 -5.343 -11.959 1.00 87.44 92 VAL A N 1
ATOM 674 C CA . VAL A 1 92 ? 2.315 -5.065 -10.513 1.00 87.44 92 VAL A CA 1
ATOM 675 C C . VAL A 1 92 ? 1.956 -3.601 -10.244 1.00 87.44 92 VAL A C 1
ATOM 677 O O . VAL A 1 92 ? 1.094 -3.313 -9.409 1.00 87.44 92 VAL A O 1
ATOM 680 N N . PHE A 1 93 ? 2.553 -2.665 -10.982 1.00 89.06 93 PHE A N 1
ATOM 681 C CA . PHE A 1 93 ? 2.244 -1.244 -10.842 1.00 89.06 93 PHE A CA 1
ATOM 682 C C . PHE A 1 93 ? 0.811 -0.894 -11.269 1.00 89.06 93 PHE A C 1
ATOM 684 O O . PHE A 1 93 ? 0.156 -0.087 -10.603 1.00 89.06 93 PHE A O 1
ATOM 691 N N . ALA A 1 94 ? 0.282 -1.542 -12.310 1.00 89.06 94 ALA A N 1
ATOM 692 C CA . ALA A 1 94 ? -1.111 -1.383 -12.717 1.00 89.06 94 ALA A CA 1
ATOM 693 C C . ALA A 1 94 ? -2.082 -1.869 -11.627 1.00 89.06 94 ALA A C 1
ATOM 695 O O . ALA A 1 94 ? -3.064 -1.184 -11.328 1.00 89.06 94 ALA A O 1
ATOM 696 N N . LEU A 1 95 ? -1.785 -3.000 -10.974 1.00 91.94 95 LEU A N 1
ATOM 697 C CA . LEU A 1 95 ? -2.580 -3.505 -9.849 1.00 91.94 95 LEU A CA 1
ATOM 698 C C . LEU A 1 95 ? -2.596 -2.521 -8.675 1.00 91.94 95 LEU A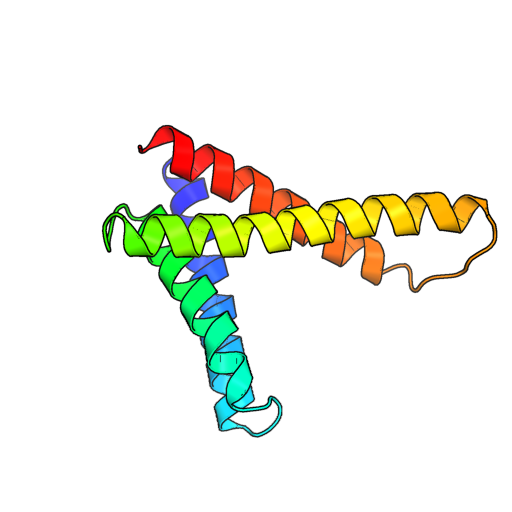 C 1
ATOM 700 O O . LEU A 1 95 ? -3.668 -2.250 -8.127 1.00 91.94 95 LEU A O 1
ATOM 704 N N . PHE A 1 96 ? -1.449 -1.932 -8.321 1.00 91.56 96 PHE A N 1
ATOM 705 C CA . PHE A 1 96 ? -1.409 -0.876 -7.305 1.00 91.56 96 PHE A CA 1
ATOM 706 C C . PHE A 1 96 ? -2.253 0.337 -7.705 1.00 91.56 96 PHE A C 1
ATOM 708 O O . PHE A 1 96 ? -3.019 0.831 -6.876 1.00 91.56 96 PHE A O 1
ATOM 715 N N . GLY A 1 97 ? -2.203 0.749 -8.974 1.00 90.88 97 GLY A N 1
ATOM 716 C CA . GLY A 1 97 ? -3.076 1.790 -9.520 1.00 90.88 97 GLY A CA 1
ATOM 717 C C . GLY A 1 97 ? -4.561 1.501 -9.301 1.00 90.88 97 GLY A C 1
ATOM 718 O O . GLY A 1 97 ? -5.284 2.338 -8.756 1.00 90.88 97 GLY A O 1
ATOM 719 N N . ILE A 1 98 ? -5.009 0.294 -9.654 1.00 93.12 98 ILE A N 1
ATOM 720 C CA . ILE A 1 98 ? -6.405 -0.140 -9.486 1.00 93.12 98 ILE A CA 1
ATOM 721 C C . ILE A 1 98 ? -6.801 -0.146 -8.004 1.00 93.12 98 ILE A C 1
ATOM 723 O O . ILE A 1 98 ? -7.848 0.398 -7.646 1.00 93.12 98 ILE A O 1
ATOM 727 N N . ILE A 1 99 ? -5.960 -0.709 -7.129 1.00 93.69 99 ILE A N 1
ATOM 728 C CA . ILE A 1 99 ? -6.192 -0.717 -5.675 1.00 93.69 99 ILE A CA 1
ATOM 729 C C . ILE A 1 99 ? -6.328 0.717 -5.148 1.00 93.69 99 ILE A C 1
ATOM 731 O O . ILE A 1 99 ? -7.243 0.999 -4.369 1.00 93.69 99 ILE A O 1
ATOM 735 N N . GLY A 1 100 ? -5.466 1.632 -5.600 1.00 91.69 100 GLY A N 1
ATOM 736 C CA . GLY A 1 100 ? -5.523 3.049 -5.250 1.00 91.69 100 GLY A CA 1
ATOM 737 C C . GLY A 1 100 ? -6.856 3.687 -5.643 1.00 91.69 100 GLY A C 1
ATOM 738 O O . GLY A 1 100 ? -7.555 4.232 -4.788 1.00 91.69 100 GLY A O 1
ATOM 739 N N . VAL A 1 101 ? -7.261 3.559 -6.910 1.00 93.00 101 VAL A N 1
ATOM 740 C CA . VAL A 1 101 ? -8.529 4.123 -7.409 1.00 93.00 101 VAL A CA 1
ATOM 741 C C . VAL A 1 101 ? -9.736 3.551 -6.659 1.00 93.00 101 VAL A C 1
ATOM 743 O O . VAL A 1 101 ? -10.598 4.312 -6.215 1.00 93.00 101 VAL A O 1
ATOM 746 N N . LEU A 1 102 ? -9.792 2.231 -6.457 1.00 92.75 102 LEU A N 1
ATOM 747 C CA . LEU A 1 102 ? -10.889 1.583 -5.725 1.00 92.75 102 LEU A CA 1
ATOM 748 C C . LEU A 1 102 ? -10.985 2.078 -4.277 1.00 92.75 102 LEU A C 1
ATOM 750 O O . LEU A 1 102 ? -12.083 2.335 -3.775 1.00 92.75 102 LEU A O 1
ATOM 754 N N . THR A 1 103 ? -9.838 2.255 -3.623 1.00 91.38 103 THR A N 1
ATOM 755 C CA . THR A 1 103 ? -9.758 2.796 -2.261 1.00 91.38 103 THR A CA 1
ATOM 756 C C . THR A 1 103 ? -10.263 4.239 -2.219 1.00 91.38 103 THR A C 1
ATOM 758 O O . THR A 1 103 ? -11.067 4.573 -1.347 1.00 91.38 103 TH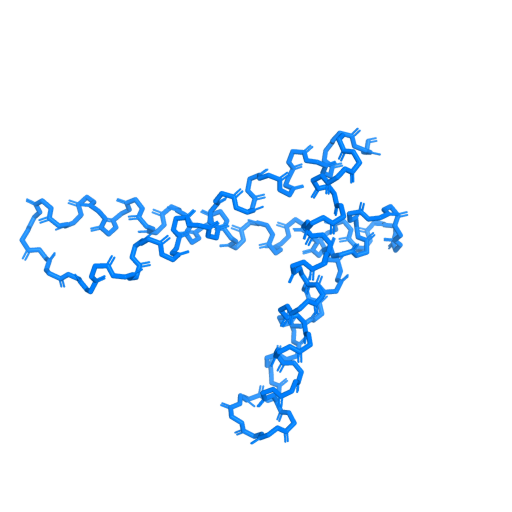R A O 1
ATOM 761 N N . LEU A 1 104 ? -9.881 5.075 -3.194 1.00 92.50 104 LEU A N 1
ATOM 762 C CA . LEU A 1 104 ? -10.341 6.465 -3.291 1.00 92.50 104 LEU A CA 1
ATOM 763 C C . LEU A 1 104 ? -11.862 6.562 -3.408 1.00 92.50 104 LEU A C 1
ATOM 765 O O . LEU A 1 104 ? -12.496 7.334 -2.688 1.00 92.50 104 LEU A O 1
ATOM 769 N N . VAL A 1 105 ? -12.439 5.777 -4.322 1.00 92.44 105 VAL A N 1
ATOM 770 C CA . VAL A 1 105 ? -13.884 5.761 -4.578 1.00 92.44 105 VAL A CA 1
ATOM 771 C C . VAL A 1 105 ? -14.636 5.344 -3.317 1.00 92.44 105 VAL A C 1
ATOM 773 O O . VAL A 1 105 ? -15.612 5.992 -2.942 1.00 92.44 105 VAL A O 1
ATOM 776 N N . LEU A 1 106 ? -14.166 4.306 -2.621 1.00 89.69 106 LEU A N 1
ATOM 777 C CA . LEU A 1 106 ? -14.821 3.819 -1.408 1.00 89.69 106 LEU A CA 1
ATOM 778 C C . LEU A 1 106 ? -14.728 4.779 -0.226 1.00 89.69 106 LEU A C 1
ATOM 780 O O . LEU A 1 106 ? -15.682 4.865 0.546 1.00 89.69 106 LEU A O 1
ATOM 784 N N . VAL A 1 107 ? -13.602 5.472 -0.058 1.00 87.81 107 VAL A N 1
ATOM 785 C CA . VAL A 1 107 ? -13.457 6.477 1.001 1.00 87.81 107 VAL A CA 1
ATOM 786 C C . VAL A 1 107 ? -14.322 7.696 0.690 1.00 87.81 107 VAL A C 1
ATOM 788 O O . VAL A 1 107 ? -15.045 8.156 1.568 1.00 87.81 107 VAL A O 1
ATOM 791 N N . ARG A 1 108 ? -14.354 8.162 -0.565 1.00 86.38 108 ARG A N 1
ATOM 792 C CA . ARG A 1 108 ? -15.227 9.273 -0.978 1.00 86.38 108 ARG A CA 1
ATOM 793 C C . ARG A 1 108 ? -16.718 8.983 -0.837 1.00 86.38 108 ARG A C 1
ATOM 795 O O . ARG A 1 108 ? -17.472 9.908 -0.600 1.00 86.38 108 ARG A O 1
ATOM 802 N N . GLN A 1 109 ? -17.151 7.730 -0.964 1.00 83.94 109 GLN A N 1
ATOM 803 C CA . GLN A 1 109 ? -18.554 7.352 -0.738 1.00 83.94 109 GLN A CA 1
ATOM 804 C C . GLN A 1 109 ? -18.982 7.409 0.739 1.00 83.94 109 GLN A C 1
ATOM 806 O O . GLN A 1 109 ? -20.165 7.242 1.030 1.00 83.94 109 GLN A O 1
ATOM 811 N N . LYS A 1 110 ? -18.034 7.548 1.671 1.00 71.69 110 LYS A N 1
ATOM 812 C CA . LYS A 1 110 ? -18.276 7.490 3.121 1.00 71.69 110 LYS A CA 1
ATOM 813 C C . LYS A 1 110 ? -18.087 8.822 3.840 1.00 71.69 110 LYS A C 1
ATOM 815 O O . LYS A 1 110 ? -18.467 8.905 5.007 1.00 71.69 110 LYS A O 1
ATOM 820 N N . VAL A 1 111 ? -17.448 9.784 3.176 1.00 66.69 111 VAL A N 1
ATOM 821 C CA . VAL A 1 111 ? -17.279 11.174 3.620 1.00 66.69 111 VAL A CA 1
ATOM 822 C C . VAL A 1 111 ? -18.467 11.976 3.119 1.00 66.69 111 VAL A C 1
ATOM 824 O O . VAL A 1 111 ? -18.997 12.763 3.927 1.00 66.69 111 VAL A O 1
#

Sequence (111 aa):
MKVLNILLTALFCIFAALGLASIILGKLSPYALVIVVLYLGTAAALNNKGGKLALVLCYICVGLFIACGLLALTMFMSTFFGHEYDAISPVVFALFGIIGVLTLVLVRQKV

Solvent-accessible surface area (backbone atoms only — not comparable to full-atom values): 5670 Å² total; per-residue (Å²): 114,75,66,63,49,51,52,53,30,51,50,27,48,50,52,22,50,53,46,50,51,35,34,77,71,66,76,39,62,75,75,54,53,60,58,30,50,28,27,46,22,29,31,31,29,66,67,79,34,70,60,70,63,13,43,52,33,25,53,54,48,30,50,54,22,36,49,35,21,50,49,17,52,52,54,57,56,40,41,80,72,73,49,86,69,69,79,62,56,41,54,53,25,36,50,38,14,52,54,17,51,54,51,51,56,58,42,62,77,73,111